Protein AF-X0ZT77-F1 (afdb_monomer_lite)

Organism: NCBI:txid412755

Foldseek 3Di:
DADPPRHPDDDDDDPVPDPQPCPCCVPDPVNRDAGPPRGPCNVVVVVPCPPPVVPDPDDDDDDD

pLDDT: mean 77.19, std 15.8, range [48.62, 95.88]

Radius of gyration: 17.07 Å; chains: 1; bounding box: 38×35×36 Å

InterPro domains:
  IPR017896 4Fe-4S ferredoxin-type, iron-sulphur binding domain [PF00037] (12-34)
  IPR017896 4Fe-4S ferredoxin-type, iron-sulphur binding domain [PS51379] (9-38)
  IPR017900 4Fe-4S ferredoxin, iron-sulphur binding, conserved site [PS00198] (18-29)

Structure (mmCIF, N/CA/C/O backbone):
data_AF-X0ZT77-F1
#
_entry.id   AF-X0ZT77-F1
#
loop_
_atom_site.group_PDB
_atom_site.id
_atom_site.type_symbol
_atom_site.label_atom_id
_atom_site.label_alt_id
_atom_site.label_comp_id
_atom_site.label_asym_id
_atom_site.label_entity_id
_atom_site.label_seq_id
_atom_site.pdbx_PDB_ins_code
_atom_site.Cartn_x
_atom_site.Cartn_y
_atom_site.Cartn_z
_atom_site.occupancy
_atom_site.B_iso_or_equiv
_atom_site.auth_seq_id
_atom_site.auth_comp_id
_atom_site.auth_asym_id
_atom_site.auth_atom_id
_atom_site.pdbx_PDB_model_num
ATOM 1 N N . ARG A 1 1 ? 6.070 -10.969 -7.859 1.00 62.84 1 ARG A N 1
ATOM 2 C CA . ARG A 1 1 ? 6.083 -10.076 -6.675 1.00 62.84 1 ARG A CA 1
ATOM 3 C C . ARG A 1 1 ? 4.974 -10.571 -5.750 1.00 62.84 1 ARG A C 1
ATOM 5 O O . ARG A 1 1 ? 3.854 -10.685 -6.233 1.00 62.84 1 ARG A O 1
ATOM 12 N N . ALA A 1 2 ? 5.298 -10.989 -4.526 1.00 67.31 2 ALA A N 1
ATOM 13 C CA . ALA A 1 2 ? 4.339 -11.531 -3.557 1.00 67.31 2 ALA A CA 1
ATOM 14 C C . ALA A 1 2 ? 4.172 -10.537 -2.400 1.00 67.31 2 ALA A C 1
ATOM 16 O O . ALA A 1 2 ? 5.150 -9.903 -2.006 1.00 67.31 2 ALA A O 1
ATOM 17 N N . GLY A 1 3 ? 2.943 -10.370 -1.916 1.00 70.88 3 GLY A N 1
ATOM 18 C CA . GLY A 1 3 ? 2.628 -9.526 -0.765 1.00 70.88 3 GLY A CA 1
ATOM 19 C C . GLY A 1 3 ? 2.900 -10.218 0.563 1.00 70.88 3 GLY A C 1
ATOM 20 O O . GLY A 1 3 ? 3.367 -11.360 0.609 1.00 70.88 3 GLY A O 1
ATOM 21 N N . VAL A 1 4 ? 2.558 -9.528 1.653 1.00 71.12 4 VAL A N 1
ATOM 22 C CA . VAL A 1 4 ? 2.529 -10.120 2.996 1.00 71.12 4 VAL A CA 1
ATOM 23 C C . VAL A 1 4 ? 1.718 -11.423 2.974 1.00 71.12 4 VAL A C 1
ATOM 25 O O . VAL A 1 4 ? 0.638 -11.486 2.391 1.00 71.12 4 VAL A O 1
ATOM 28 N N . GLY A 1 5 ? 2.276 -12.499 3.534 1.00 76.31 5 GLY A N 1
ATOM 29 C CA . GLY A 1 5 ? 1.630 -13.819 3.541 1.00 76.31 5 GLY A CA 1
ATOM 30 C C . GLY A 1 5 ? 1.760 -14.639 2.249 1.00 76.31 5 GLY A C 1
ATOM 31 O O . GLY A 1 5 ? 1.023 -15.603 2.075 1.00 76.31 5 GLY A O 1
ATOM 32 N N . SER A 1 6 ? 2.696 -14.308 1.351 1.00 75.94 6 SER A N 1
ATOM 33 C CA . SER A 1 6 ? 2.932 -15.040 0.087 1.00 75.94 6 SER A CA 1
ATOM 34 C C . SER A 1 6 ? 1.768 -14.982 -0.911 1.00 75.94 6 SER A C 1
ATOM 36 O O . SER A 1 6 ? 1.688 -15.796 -1.831 1.00 75.94 6 SER A O 1
ATOM 38 N N . LEU A 1 7 ? 0.879 -13.998 -0.765 1.00 73.75 7 LEU A N 1
ATOM 39 C CA . LEU A 1 7 ? -0.233 -13.784 -1.685 1.00 73.75 7 LEU A CA 1
ATOM 40 C C . LEU A 1 7 ? 0.276 -13.155 -2.990 1.00 73.75 7 LEU A C 1
ATOM 42 O O . LEU A 1 7 ? 1.016 -12.166 -2.985 1.00 73.75 7 LEU A O 1
ATOM 46 N N . GLY A 1 8 ? -0.101 -13.742 -4.125 1.00 80.06 8 GLY A N 1
ATOM 47 C CA . GLY A 1 8 ? 0.172 -13.165 -5.440 1.00 80.06 8 GLY A CA 1
ATOM 48 C C . GLY A 1 8 ? -0.626 -11.878 -5.672 1.00 80.06 8 GLY A C 1
ATOM 49 O O . GLY A 1 8 ? -1.693 -11.694 -5.098 1.00 80.06 8 GLY A O 1
ATOM 50 N N . GLY A 1 9 ? -0.118 -10.988 -6.531 1.00 82.81 9 GLY A N 1
ATOM 51 C CA . GLY A 1 9 ? -0.862 -9.796 -6.972 1.00 82.81 9 GLY A CA 1
ATOM 52 C C . GLY A 1 9 ? -0.728 -8.553 -6.088 1.00 82.81 9 GLY A C 1
ATOM 53 O O . GLY A 1 9 ? -1.488 -7.607 -6.258 1.00 82.81 9 GLY A O 1
ATOM 54 N N . ALA A 1 10 ? 0.237 -8.516 -5.168 1.00 85.62 10 ALA A N 1
ATOM 55 C CA . ALA A 1 10 ? 0.468 -7.327 -4.355 1.00 85.62 10 ALA A CA 1
ATOM 56 C C . ALA A 1 10 ? 0.909 -6.118 -5.195 1.00 85.62 10 ALA A C 1
ATOM 58 O O . ALA A 1 10 ? 1.806 -6.223 -6.041 1.00 85.62 10 ALA A O 1
ATOM 59 N N . ALA A 1 11 ? 0.290 -4.969 -4.919 1.00 87.69 11 ALA A N 1
ATOM 60 C CA . ALA A 1 11 ? 0.665 -3.691 -5.504 1.00 87.69 11 ALA A CA 1
ATOM 61 C C . ALA A 1 11 ? 2.076 -3.279 -5.051 1.00 87.69 11 ALA A C 1
ATOM 63 O O . ALA A 1 11 ? 2.495 -3.559 -3.928 1.00 87.69 11 ALA A O 1
ATOM 64 N N . PHE A 1 12 ? 2.816 -2.611 -5.9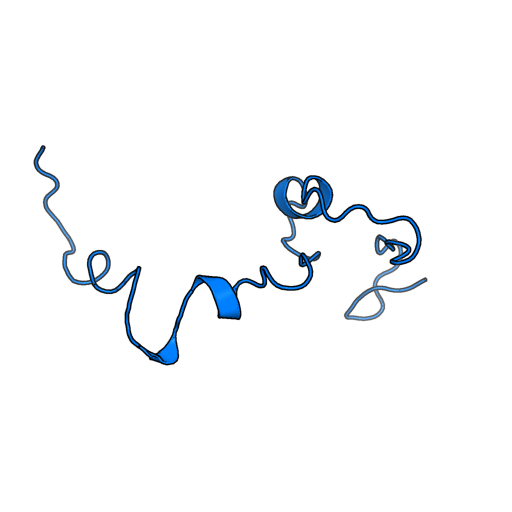36 1.00 89.25 12 PHE A N 1
ATOM 65 C CA . PHE A 1 12 ? 4.160 -2.106 -5.662 1.00 89.25 12 PHE A CA 1
ATOM 66 C C . PHE A 1 12 ? 4.261 -0.652 -6.113 1.00 89.25 12 PHE A C 1
ATOM 68 O O . PHE A 1 12 ? 3.880 -0.334 -7.238 1.00 89.25 12 PHE A O 1
ATOM 75 N N . ILE A 1 13 ? 4.807 0.201 -5.249 1.00 91.56 13 ILE A N 1
ATOM 76 C CA . ILE A 1 13 ? 5.012 1.628 -5.499 1.00 91.56 13 ILE A CA 1
ATOM 77 C C . ILE A 1 13 ? 6.518 1.868 -5.593 1.00 91.56 13 ILE A C 1
ATOM 79 O O . ILE A 1 13 ? 7.256 1.504 -4.680 1.00 91.56 13 ILE A O 1
ATOM 83 N N . ASP A 1 14 ? 6.972 2.472 -6.691 1.00 93.44 14 ASP A N 1
ATOM 84 C CA . ASP A 1 14 ? 8.363 2.903 -6.829 1.00 93.44 14 ASP A CA 1
ATOM 85 C C . ASP A 1 14 ? 8.578 4.215 -6.049 1.00 93.44 14 ASP A C 1
ATOM 87 O O . ASP A 1 14 ? 7.990 5.242 -6.415 1.00 93.44 14 ASP A O 1
ATOM 91 N N . PRO A 1 15 ? 9.407 4.224 -4.989 1.00 91.38 15 PRO A N 1
ATOM 92 C CA . PRO A 1 15 ? 9.634 5.423 -4.189 1.00 91.38 15 PRO A CA 1
ATOM 93 C C . PRO A 1 15 ? 10.301 6.552 -4.982 1.00 91.38 15 PRO A C 1
ATOM 95 O O . PRO A 1 15 ? 10.095 7.712 -4.646 1.00 91.38 15 PRO A O 1
ATOM 98 N N . ALA A 1 16 ? 11.051 6.249 -6.048 1.00 95.69 16 ALA A N 1
ATOM 99 C CA . ALA A 1 16 ? 11.700 7.270 -6.867 1.00 95.69 16 ALA A CA 1
ATOM 100 C C . ALA A 1 16 ? 10.712 8.049 -7.752 1.00 95.69 16 ALA A C 1
ATOM 102 O O . ALA A 1 16 ? 11.050 9.119 -8.250 1.00 95.69 16 ALA A O 1
ATOM 103 N N . GLN A 1 17 ? 9.512 7.510 -7.988 1.00 95.88 17 GLN A N 1
ATOM 104 C CA . GLN A 1 17 ? 8.462 8.144 -8.798 1.00 95.88 17 GLN A CA 1
ATOM 105 C C . GLN A 1 17 ? 7.284 8.648 -7.953 1.00 95.88 17 GLN A C 1
ATOM 107 O O . GLN A 1 17 ? 6.505 9.492 -8.402 1.00 95.88 17 GLN A O 1
ATOM 112 N N . CYS A 1 18 ? 7.144 8.137 -6.730 1.00 95.62 18 CYS A N 1
ATOM 113 C CA . CYS A 1 18 ? 6.082 8.507 -5.809 1.00 95.62 18 CYS A CA 1
ATOM 114 C C . CYS A 1 18 ? 6.208 9.973 -5.366 1.00 95.62 18 CYS A C 1
ATOM 116 O O . CYS A 1 18 ? 7.204 10.365 -4.768 1.00 95.62 18 CYS A O 1
ATOM 118 N N . GLN A 1 19 ? 5.159 10.764 -5.601 1.00 95.31 19 GLN A N 1
ATOM 119 C CA . GLN A 1 19 ? 5.074 12.158 -5.136 1.00 95.31 19 GLN A CA 1
ATOM 120 C C . GLN A 1 19 ? 4.500 12.287 -3.718 1.00 95.31 19 GLN A C 1
ATOM 122 O O . GLN A 1 19 ? 4.425 13.383 -3.174 1.00 95.31 19 GLN A O 1
ATOM 127 N N . GLY A 1 20 ? 4.040 11.180 -3.130 1.00 94.00 20 GLY A N 1
ATOM 128 C CA . GLY A 1 20 ? 3.449 11.176 -1.796 1.00 94.00 20 GLY A CA 1
ATOM 129 C C . GLY A 1 20 ? 2.043 11.786 -1.705 1.00 94.00 20 GLY A C 1
ATOM 130 O O . GLY A 1 20 ? 1.677 12.280 -0.648 1.00 94.00 20 GLY A O 1
ATOM 131 N N . CYS A 1 21 ? 1.236 11.756 -2.775 1.00 95.75 21 CYS A N 1
ATOM 132 C CA . CYS A 1 21 ? -0.110 12.356 -2.775 1.00 95.75 21 CYS A CA 1
ATOM 133 C C . CYS A 1 21 ? -1.160 11.614 -1.923 1.00 95.75 21 CYS A C 1
ATOM 135 O O . CYS A 1 21 ? -2.193 12.190 -1.602 1.00 95.75 21 CYS A O 1
ATOM 137 N N . GLY A 1 22 ? -0.934 10.340 -1.591 1.00 93.50 22 GLY A N 1
ATOM 138 C CA . GLY A 1 22 ? -1.822 9.562 -0.719 1.00 93.50 22 GLY A CA 1
ATOM 139 C C . GLY A 1 22 ? -3.101 8.996 -1.361 1.00 93.50 22 GLY A C 1
ATOM 140 O O . GLY A 1 22 ? -3.893 8.364 -0.667 1.00 93.50 22 GLY A O 1
ATOM 141 N N . THR A 1 23 ? -3.314 9.138 -2.673 1.00 95.12 23 THR A N 1
ATOM 142 C CA . THR A 1 23 ? -4.512 8.581 -3.341 1.00 95.12 23 THR A CA 1
ATOM 143 C C . THR A 1 23 ? -4.592 7.056 -3.215 1.00 95.12 23 THR A C 1
ATOM 145 O O . THR A 1 23 ? -5.630 6.502 -2.865 1.00 95.12 23 THR A O 1
ATOM 148 N N . CYS A 1 24 ? -3.469 6.363 -3.420 1.00 94.62 24 CYS A N 1
ATOM 149 C CA . CYS A 1 24 ? -3.419 4.906 -3.304 1.00 94.62 24 CYS A CA 1
ATOM 150 C C . CYS A 1 24 ? -3.703 4.408 -1.880 1.00 94.62 24 CYS A C 1
ATOM 152 O O . CYS A 1 24 ? -4.292 3.343 -1.718 1.00 94.62 24 CYS A O 1
ATOM 154 N N . THR A 1 25 ? -3.307 5.167 -0.856 1.00 93.56 25 THR A N 1
ATOM 155 C CA . THR A 1 25 ? -3.592 4.835 0.542 1.00 93.56 25 THR A CA 1
ATOM 156 C C . THR A 1 25 ? -5.066 5.042 0.879 1.00 93.56 25 THR A C 1
ATOM 158 O O . THR A 1 25 ? -5.643 4.186 1.536 1.00 93.56 25 THR A O 1
ATOM 161 N N . SER A 1 26 ? -5.707 6.104 0.371 1.00 92.38 26 SER A N 1
ATOM 162 C CA . SER A 1 26 ? -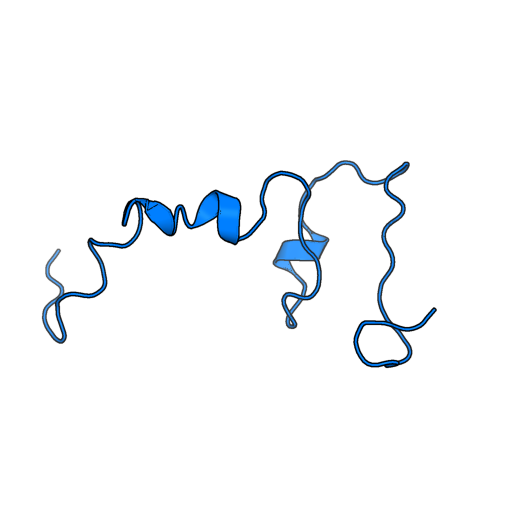7.133 6.370 0.622 1.00 92.38 26 SER A CA 1
ATOM 163 C C . SER A 1 26 ? -8.084 5.422 -0.108 1.00 92.38 26 SER A C 1
ATOM 165 O O . SER A 1 26 ? -9.177 5.150 0.375 1.00 92.38 26 SER A O 1
ATOM 167 N N . GLU A 1 27 ? -7.693 4.935 -1.286 1.00 94.62 27 GLU A N 1
ATOM 168 C CA . GLU A 1 27 ? -8.543 4.064 -2.105 1.00 94.62 27 GLU A CA 1
ATOM 169 C C . GLU A 1 27 ? -8.388 2.580 -1.762 1.00 94.62 27 GLU A C 1
ATOM 171 O O . GLU A 1 27 ? -9.199 1.766 -2.200 1.00 94.62 27 GLU A O 1
ATOM 176 N N . CYS A 1 28 ? -7.349 2.196 -1.012 1.00 92.75 28 CYS A N 1
ATOM 177 C CA . CYS A 1 28 ? -7.073 0.795 -0.724 1.00 92.75 28 CYS A CA 1
ATOM 178 C C . CYS A 1 28 ? -8.101 0.231 0.274 1.00 92.75 28 CYS A C 1
ATOM 180 O O . CYS A 1 28 ? -8.006 0.517 1.465 1.00 92.75 28 CYS A O 1
ATOM 182 N N . PRO A 1 29 ? -9.016 -0.665 -0.140 1.00 90.75 29 PRO A N 1
ATOM 183 C CA . PRO A 1 29 ? -10.042 -1.192 0.763 1.00 90.75 29 PRO A CA 1
ATOM 184 C C . PRO A 1 29 ? -9.464 -2.114 1.845 1.00 90.75 29 PRO A C 1
ATOM 186 O O . PRO A 1 29 ? -10.102 -2.369 2.860 1.00 90.75 29 PRO A O 1
ATOM 189 N N . ALA A 1 30 ? -8.260 -2.641 1.613 1.00 90.00 30 ALA A N 1
ATOM 190 C CA . ALA A 1 30 ? -7.555 -3.509 2.545 1.00 90.00 30 ALA A CA 1
ATOM 191 C C . ALA A 1 30 ? -6.648 -2.737 3.517 1.00 90.00 30 ALA A C 1
ATOM 193 O O . ALA A 1 30 ? -6.013 -3.375 4.353 1.00 90.00 30 ALA A O 1
ATOM 194 N N . ASN A 1 31 ? -6.527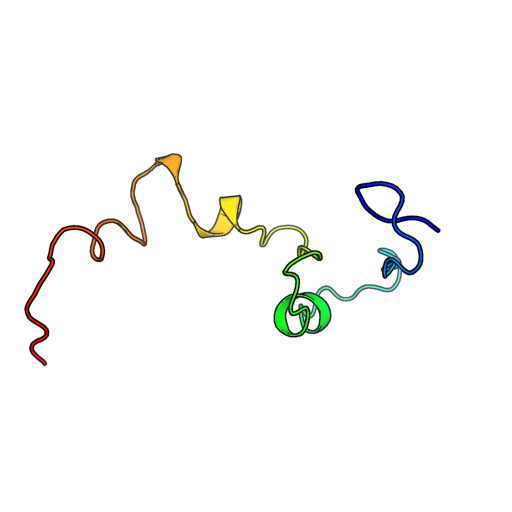 -1.407 3.380 1.00 88.38 31 ASN A N 1
ATOM 195 C CA . ASN A 1 31 ? -5.594 -0.573 4.151 1.00 88.38 31 ASN A CA 1
ATOM 196 C C . ASN A 1 31 ? -4.151 -1.127 4.156 1.00 88.38 31 ASN A C 1
ATOM 198 O O . ASN A 1 31 ? -3.427 -1.045 5.144 1.00 88.38 31 ASN A O 1
ATOM 202 N N . ALA A 1 32 ? -3.734 -1.746 3.045 1.00 89.75 32 ALA A N 1
ATOM 203 C CA . ALA A 1 32 ? -2.464 -2.471 2.948 1.00 89.75 32 ALA A CA 1
ATOM 204 C C . ALA A 1 32 ? -1.264 -1.573 2.593 1.00 89.75 32 ALA A C 1
ATOM 206 O O . ALA A 1 32 ? -0.121 -2.028 2.610 1.00 89.75 32 ALA A O 1
ATOM 207 N N . ILE A 1 33 ? -1.521 -0.320 2.215 1.00 90.44 33 ILE A N 1
ATOM 208 C CA . ILE A 1 33 ? -0.521 0.655 1.777 1.00 90.44 33 ILE A CA 1
ATOM 209 C C . ILE A 1 33 ? -0.461 1.754 2.836 1.00 90.44 33 ILE A C 1
ATOM 211 O O . ILE A 1 33 ? -1.499 2.178 3.330 1.00 90.44 33 ILE A O 1
ATOM 215 N N . GLN A 1 34 ? 0.743 2.231 3.150 1.00 90.12 34 GLN A N 1
ATOM 216 C CA . GLN A 1 34 ? 0.976 3.309 4.111 1.00 90.12 34 GLN A CA 1
ATOM 217 C C . GLN A 1 34 ? 1.790 4.428 3.465 1.00 90.12 34 GLN A C 1
ATOM 219 O O . GLN A 1 34 ? 2.710 4.165 2.682 1.00 90.12 34 GLN A O 1
ATOM 224 N N . LEU A 1 35 ? 1.446 5.676 3.785 1.00 92.44 35 LEU A N 1
ATOM 225 C CA . LEU A 1 35 ? 2.162 6.845 3.293 1.00 92.44 35 LEU A CA 1
ATOM 226 C C . LEU A 1 35 ? 3.331 7.149 4.233 1.00 92.44 35 LEU A C 1
ATOM 228 O O . LEU A 1 35 ? 3.187 7.143 5.456 1.00 92.44 35 LEU A O 1
ATOM 232 N N . LEU A 1 36 ? 4.504 7.416 3.663 1.00 88.50 36 LEU A N 1
ATOM 233 C CA . LEU A 1 36 ? 5.684 7.750 4.456 1.00 88.50 36 LEU A CA 1
ATOM 234 C C . LEU A 1 36 ? 5.420 9.018 5.277 1.00 88.50 36 LEU A C 1
ATOM 236 O O . LEU A 1 36 ? 4.935 10.011 4.741 1.00 88.50 36 LEU A O 1
ATOM 240 N N . ASN A 1 37 ? 5.776 8.975 6.561 1.00 86.06 37 ASN A N 1
ATOM 241 C CA . ASN A 1 37 ? 5.659 10.076 7.527 1.00 86.06 37 ASN A CA 1
ATOM 242 C C . ASN A 1 37 ? 4.218 10.489 7.888 1.00 86.06 37 ASN A C 1
ATOM 244 O O . ASN A 1 37 ? 4.027 11.496 8.568 1.00 86.06 37 ASN A O 1
ATOM 248 N N . TYR A 1 38 ? 3.229 9.707 7.459 1.00 85.06 38 TYR A N 1
ATOM 249 C CA . TYR A 1 38 ? 1.824 9.843 7.839 1.00 85.06 38 TYR A CA 1
ATOM 250 C C . TYR A 1 38 ? 1.249 8.468 8.185 1.00 85.06 38 TYR A C 1
ATOM 252 O O . TYR A 1 38 ? 0.157 8.115 7.750 1.00 85.06 38 TYR A O 1
ATOM 260 N N . THR A 1 39 ? 2.020 7.652 8.905 1.00 84.81 39 THR A N 1
ATOM 261 C CA . THR A 1 39 ? 1.563 6.312 9.284 1.00 84.81 39 THR A CA 1
ATOM 262 C C . THR A 1 39 ? 0.489 6.408 10.360 1.00 84.81 39 THR A C 1
ATOM 264 O O . THR A 1 39 ? 0.504 7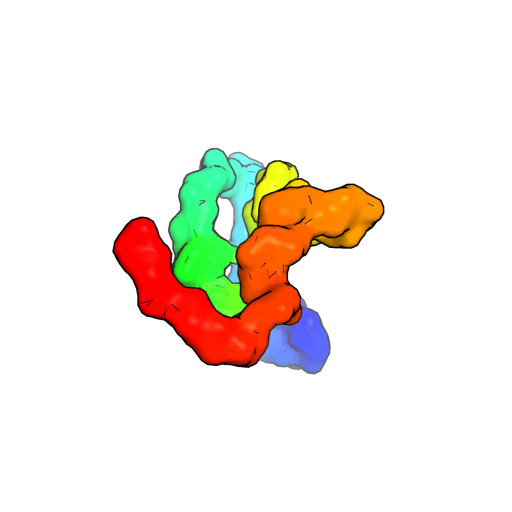.333 11.176 1.00 84.81 39 THR A O 1
ATOM 267 N N . ASP A 1 40 ? -0.398 5.417 10.424 1.00 80.50 40 ASP A N 1
ATOM 268 C CA . ASP A 1 40 ? -1.485 5.392 11.412 1.00 80.50 40 ASP A CA 1
ATOM 269 C C . ASP A 1 40 ? -0.976 5.596 12.849 1.00 80.50 40 ASP A C 1
ATOM 271 O O . ASP A 1 40 ? -1.520 6.411 13.588 1.00 80.50 40 ASP A O 1
ATOM 275 N N . ASP A 1 41 ? 0.139 4.962 13.224 1.00 81.19 41 ASP A N 1
ATOM 276 C CA . ASP A 1 41 ? 0.742 5.130 14.556 1.00 81.19 41 ASP A CA 1
ATOM 277 C C . ASP A 1 41 ? 1.267 6.551 14.826 1.00 81.19 41 ASP A C 1
ATOM 279 O O . ASP A 1 41 ? 1.259 7.013 15.968 1.00 81.19 41 ASP A O 1
ATOM 283 N N . GLN A 1 42 ? 1.719 7.260 13.785 1.00 80.38 42 GLN A N 1
ATOM 284 C CA . GLN A 1 42 ? 2.187 8.646 13.891 1.00 80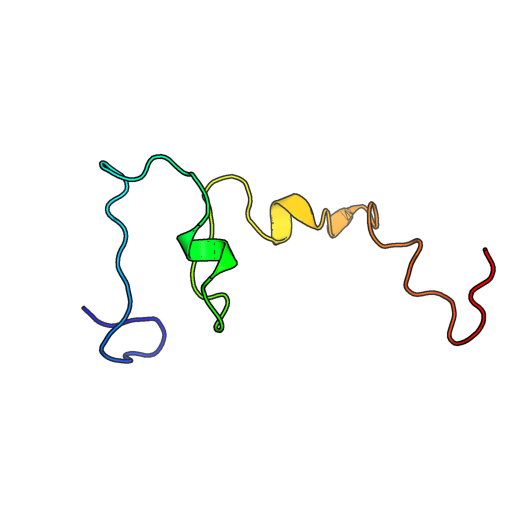.38 42 GLN A CA 1
ATOM 285 C C . GLN A 1 42 ? 1.009 9.609 14.053 1.00 80.38 42 GLN A C 1
ATOM 287 O O . GLN A 1 42 ? 1.112 10.578 14.803 1.00 80.38 42 GLN A O 1
ATOM 292 N N . ILE A 1 43 ? -0.110 9.331 13.378 1.00 81.56 43 ILE A N 1
ATOM 293 C CA . ILE A 1 43 ? -1.328 10.144 13.446 1.00 81.56 43 ILE A CA 1
ATOM 294 C C . ILE A 1 43 ? -2.065 9.909 14.766 1.00 81.56 43 ILE A C 1
ATOM 296 O O . ILE A 1 43 ? -2.505 10.860 15.409 1.00 81.56 43 ILE A O 1
ATOM 300 N N . LEU A 1 44 ? -2.192 8.650 15.187 1.00 78.44 44 LEU A N 1
ATOM 301 C CA . LEU A 1 44 ? -3.045 8.259 16.308 1.00 78.44 44 LEU A CA 1
ATOM 302 C C . LEU A 1 44 ? -2.430 8.526 17.688 1.00 78.44 44 LEU A C 1
ATOM 304 O O . LEU A 1 44 ? -3.105 8.250 18.676 1.00 78.44 44 LEU A O 1
ATOM 308 N N . LEU A 1 45 ? -1.192 9.051 17.768 1.00 68.44 45 LEU A N 1
ATOM 309 C CA . LEU A 1 45 ? -0.523 9.519 19.000 1.00 68.44 45 LEU A CA 1
ATOM 310 C C . LEU A 1 45 ? -0.865 8.659 20.234 1.00 68.44 45 LEU A C 1
ATOM 312 O O . LEU A 1 45 ? -1.158 9.158 21.326 1.00 68.44 45 LEU A O 1
ATOM 316 N N . GLN A 1 46 ? -0.828 7.332 20.040 1.00 64.75 46 GLN A N 1
ATOM 317 C CA . GLN A 1 46 ? -1.408 6.349 20.964 1.00 64.75 46 GLN A CA 1
ATOM 318 C C . GLN A 1 46 ? -0.807 6.463 22.374 1.00 64.75 46 GLN A C 1
ATOM 320 O O . GLN A 1 46 ? -1.468 6.178 23.369 1.00 64.75 46 GLN A O 1
ATOM 325 N N . SER A 1 47 ? 0.441 6.929 22.464 1.00 64.06 47 SER A N 1
ATOM 326 C CA . SER A 1 47 ? 1.217 7.051 23.697 1.00 64.06 47 SER A CA 1
ATOM 327 C C . SER A 1 47 ? 0.781 8.178 24.637 1.00 64.06 47 SER A C 1
ATOM 329 O O . SER A 1 47 ? 1.075 8.094 25.828 1.00 64.06 47 SER A O 1
ATOM 331 N N . ILE A 1 48 ? 0.097 9.220 24.151 1.00 62.75 48 ILE A N 1
ATOM 332 C CA . ILE A 1 48 ? -0.316 10.367 24.985 1.00 62.75 48 ILE A CA 1
ATOM 333 C C . ILE A 1 48 ? -1.816 10.384 25.299 1.00 62.75 48 ILE A C 1
ATOM 335 O O . ILE A 1 48 ? -2.277 11.297 25.980 1.00 62.75 48 ILE A O 1
ATOM 339 N N . GLY A 1 49 ? -2.597 9.418 24.796 1.00 60.22 49 GLY A N 1
ATOM 340 C CA . GLY A 1 49 ? -4.059 9.455 24.920 1.00 60.22 49 GLY A CA 1
ATOM 341 C C . GLY A 1 49 ? -4.664 10.749 24.352 1.00 60.22 49 GLY A C 1
ATOM 342 O O . GLY A 1 49 ? -5.628 11.281 24.900 1.00 60.22 49 GLY A O 1
ATOM 343 N N . GLY A 1 50 ? -4.068 11.304 23.294 1.00 56.19 50 GLY A N 1
ATOM 344 C CA . GLY A 1 50 ? -4.388 12.617 22.735 1.00 56.19 50 GLY A CA 1
ATOM 345 C C . GLY A 1 50 ? -4.800 12.511 21.271 1.00 56.19 50 GLY A C 1
ATOM 346 O O . GLY A 1 50 ? -4.154 11.804 20.511 1.00 56.19 50 GLY A O 1
ATOM 347 N N . LEU A 1 51 ? -5.880 13.225 20.921 1.00 59.19 51 LEU A N 1
ATOM 348 C CA . LEU A 1 51 ? -6.713 13.095 19.708 1.00 59.19 51 LEU A CA 1
ATOM 349 C C . LEU A 1 51 ? -7.468 11.754 19.611 1.00 59.19 51 LEU A C 1
ATOM 351 O O . LEU A 1 51 ? -7.403 11.037 18.623 1.00 59.19 51 LEU A O 1
ATOM 355 N N . GLY A 1 52 ? -8.219 11.432 20.669 1.00 53.25 52 GLY A N 1
ATOM 356 C CA . GLY A 1 52 ? -9.103 10.258 20.716 1.00 53.25 52 GLY A CA 1
ATOM 357 C C . GLY A 1 52 ? -9.663 9.941 22.107 1.00 53.25 52 GLY A C 1
ATOM 358 O O . GLY A 1 52 ? -10.714 9.311 22.216 1.00 53.25 52 GLY A O 1
ATOM 359 N N . SER A 1 53 ? -9.042 10.440 23.185 1.00 54.06 53 SER A N 1
ATOM 360 C CA . SER A 1 53 ? -9.574 10.251 24.550 1.00 54.06 53 SER A CA 1
ATOM 361 C C . SER A 1 53 ? -10.876 11.004 24.833 1.00 54.06 53 SER A C 1
ATOM 363 O O . SER A 1 53 ? -11.536 10.721 25.827 1.00 54.06 53 SER A O 1
ATOM 365 N N . TRP A 1 54 ? -11.308 11.888 23.931 1.00 54.72 54 TRP A N 1
ATOM 366 C CA . TRP A 1 54 ? -12.619 12.536 24.003 1.00 54.72 54 TRP A CA 1
ATOM 367 C C . TRP A 1 54 ? -13.764 11.710 23.385 1.00 54.72 54 TRP A C 1
ATOM 369 O O . TRP A 1 54 ? -14.896 12.177 23.418 1.00 54.72 54 TRP A O 1
ATOM 379 N N . GLN A 1 55 ? -13.520 10.515 22.817 1.00 54.59 55 GLN A N 1
ATOM 380 C CA . GLN A 1 55 ? -14.565 9.752 22.099 1.00 54.59 55 GLN A CA 1
ATOM 381 C C . GLN A 1 55 ? -14.813 8.307 22.563 1.00 54.59 55 GLN A C 1
ATOM 383 O O . GLN A 1 55 ? -15.528 7.577 21.886 1.00 54.59 55 GLN A O 1
ATOM 388 N N . THR A 1 56 ? -14.297 7.859 23.711 1.00 51.25 56 THR A N 1
ATOM 389 C CA . THR A 1 56 ? -14.544 6.465 24.158 1.00 51.25 56 THR A CA 1
ATOM 390 C C . THR A 1 56 ? -15.122 6.303 25.561 1.00 51.25 56 THR A C 1
ATOM 392 O O . THR A 1 56 ? -15.285 5.171 26.006 1.00 51.25 56 THR A O 1
ATOM 395 N N . ILE A 1 57 ? -15.517 7.386 26.245 1.00 53.38 57 ILE A N 1
ATOM 396 C CA . ILE A 1 57 ? -16.109 7.281 27.595 1.00 53.38 57 ILE A CA 1
ATOM 397 C C . ILE A 1 57 ? -17.628 7.460 27.690 1.00 53.38 57 ILE A C 1
ATOM 399 O O . ILE A 1 57 ? -18.139 7.486 28.805 1.00 53.38 57 ILE A O 1
ATOM 403 N N . THR A 1 58 ? -18.389 7.483 26.595 1.00 48.62 58 THR A N 1
ATOM 404 C CA . THR A 1 58 ? -19.854 7.379 26.714 1.00 48.62 58 THR A CA 1
ATOM 405 C C . THR A 1 58 ? -20.440 6.363 25.735 1.00 48.62 58 THR A C 1
ATOM 407 O O . THR A 1 58 ? -20.470 6.601 24.527 1.00 48.62 58 THR A O 1
ATOM 410 N N . PRO A 1 59 ? -20.978 5.223 26.214 1.00 58.41 59 PRO A N 1
ATOM 411 C CA . PRO A 1 59 ? -22.184 4.726 25.590 1.00 58.41 59 PRO A CA 1
ATOM 412 C C . PRO A 1 59 ? -23.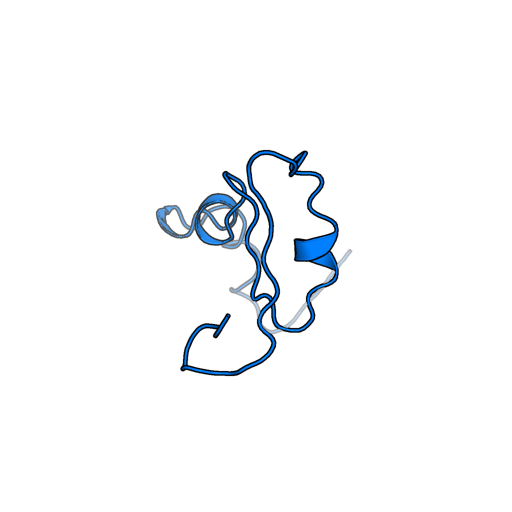272 5.763 25.915 1.00 58.41 59 PRO A C 1
ATOM 414 O O . PRO A 1 59 ? -23.462 6.103 27.078 1.00 58.41 59 PRO A O 1
ATOM 417 N N . ILE A 1 60 ? -24.010 6.209 24.898 1.00 60.56 60 ILE A N 1
ATOM 418 C CA . ILE A 1 60 ? -25.207 7.064 24.994 1.00 60.56 60 ILE A CA 1
ATOM 419 C C . ILE A 1 60 ? -24.931 8.587 25.121 1.00 60.56 60 ILE A C 1
ATOM 421 O O . ILE A 1 60 ? -24.111 9.040 25.910 1.00 60.56 60 ILE A O 1
ATOM 425 N N . GLU A 1 61 ? -25.716 9.346 24.348 1.00 50.03 61 GLU A N 1
ATOM 426 C CA . GLU A 1 61 ? -25.909 10.808 24.305 1.00 50.03 61 GLU A CA 1
ATOM 427 C C . GLU A 1 61 ? -24.968 11.658 23.421 1.00 50.03 61 GLU A C 1
ATOM 429 O O . GLU A 1 61 ? -23.909 12.132 23.826 1.00 50.03 61 GLU A O 1
ATOM 434 N N . VAL A 1 62 ? -25.456 11.931 22.204 1.00 57.81 62 VAL A N 1
ATOM 435 C CA . VAL A 1 62 ? -25.103 13.097 21.380 1.00 57.81 62 VAL A CA 1
ATOM 436 C C . VAL A 1 62 ? -26.032 14.246 21.776 1.00 57.81 62 VAL A C 1
ATOM 438 O O . VAL A 1 62 ? -27.248 14.089 21.651 1.00 57.81 62 VAL A O 1
ATOM 441 N N . PRO A 1 63 ? -25.503 15.424 22.136 1.00 49.78 63 PRO A N 1
ATOM 442 C CA . PRO A 1 63 ? -26.197 16.651 21.779 1.00 49.78 63 PRO A CA 1
ATOM 443 C C . PRO A 1 63 ? -25.269 17.670 21.104 1.00 49.78 63 PRO A C 1
ATOM 445 O O . PRO A 1 63 ? -24.087 17.756 21.414 1.00 49.78 63 PRO A O 1
ATOM 448 N N . GLN A 1 64 ? -25.893 18.373 20.154 1.00 50.91 64 GLN A N 1
ATOM 449 C CA . GLN A 1 64 ? -25.485 19.549 19.365 1.00 50.91 64 GLN A CA 1
ATOM 450 C C . GLN A 1 64 ? -24.105 20.165 19.633 1.00 50.91 64 GLN A C 1
ATOM 452 O O . GLN A 1 64 ? -23.903 20.716 20.737 1.00 50.91 64 GLN A O 1
#

Sequence (64 aa):
RAGVGSLGGAAFIDPAQCQGCGTCTSECPANAIQLLNYTDDQILLQSIGGLGSWQTITPIEVPQ

Secondary structure (DSSP, 8-state):
-B-GGG-BT-----TTT-----HHHHH-TT-----TT--HHHHS-GGGT-SSTTSSS-SS----